Protein AF-A0A6G2DDK6-F1 (afdb_monomer_lite)

pLDDT: mean 93.41, std 5.59, range [71.56, 98.38]

Foldseek 3Di:
DDDDQWDWDQDPVRDIDIFGWDWDDPDDPQWTWTARVVVRDIDTDLFTRDDCVVLLVLLLVLQLVDDCQDPVVCVVVVNDDPCSNVVSVVVVLVVLLVVCNVCSSVVSVVVCRVPPNDNDDDPVVSVVVSVVCNVCSSVVSVVSSVCCVPPVDD

Sequence (154 aa):
LDEANKIIVHYADGTKDYFNLSSSSEGLSNVKEYTITDLGIKYTPNIVQKDNTTLVNDIKSILEPVDLQSQTMYQHLNRLGDYRVNAIKDLYLEESFTDVKENLTNLITKLVQNEEHQLNDSPAARQMIRDKVEKNKAALLLGLTYLNRYYGVK

Organism: Streptococcus pneumoniae (NCBI:txid1313)

Structure (mmCIF, N/CA/C/O backbone):
data_AF-A0A6G2DDK6-F1
#
_entry.id   AF-A0A6G2DDK6-F1
#
loop_
_atom_site.group_PDB
_atom_site.id
_atom_site.type_symbol
_atom_site.label_atom_id
_atom_site.label_alt_id
_atom_site.label_comp_id
_atom_site.label_asym_id
_atom_site.label_entity_id
_atom_site.label_seq_id
_atom_site.pdbx_PDB_ins_code
_atom_site.Cartn_x
_atom_site.Cartn_y
_atom_site.Cartn_z
_atom_site.occupancy
_atom_site.B_iso_or_equiv
_atom_site.auth_seq_id
_atom_site.auth_comp_id
_atom_site.auth_asym_id
_atom_site.auth_atom_id
_atom_site.pdbx_PDB_model_num
ATOM 1 N N . LEU A 1 1 ? -4.306 7.914 12.098 1.00 71.56 1 LEU A N 1
ATOM 2 C CA . LEU A 1 1 ? -5.421 7.020 11.718 1.00 71.56 1 LEU A CA 1
ATOM 3 C C . LEU A 1 1 ? -6.694 7.827 11.765 1.00 71.56 1 LEU A C 1
ATOM 5 O O . LEU A 1 1 ? -6.994 8.385 12.820 1.00 71.56 1 LEU A O 1
ATOM 9 N N . ASP A 1 2 ? -7.420 7.865 10.660 1.00 80.81 2 ASP A N 1
ATOM 10 C CA . ASP A 1 2 ? -8.697 8.570 10.585 1.00 80.81 2 ASP A CA 1
ATOM 11 C C . ASP A 1 2 ? -9.771 7.826 11.389 1.00 80.81 2 ASP A C 1
ATOM 13 O O . ASP A 1 2 ? -9.565 6.692 11.843 1.00 80.81 2 ASP A O 1
ATOM 17 N N . GLU A 1 3 ? -10.886 8.487 11.678 1.00 86.75 3 GLU A N 1
ATOM 18 C CA . GLU A 1 3 ? -12.007 7.858 12.374 1.00 86.75 3 GLU A CA 1
ATOM 19 C C . GLU A 1 3 ? -12.899 7.092 11.396 1.00 86.75 3 GLU A C 1
ATOM 21 O O . GLU A 1 3 ? -13.371 7.640 10.403 1.00 86.75 3 GLU A O 1
ATOM 26 N N . ALA A 1 4 ? -13.137 5.812 11.691 1.00 92.44 4 ALA A N 1
ATOM 27 C CA . ALA A 1 4 ? -14.105 5.000 10.972 1.00 92.44 4 ALA A CA 1
ATOM 28 C C . ALA A 1 4 ? -15.513 5.201 11.550 1.00 92.44 4 ALA A C 1
ATOM 30 O O . ALA A 1 4 ? -15.697 5.213 12.766 1.00 92.44 4 ALA A O 1
ATOM 31 N N . ASN A 1 5 ? -16.507 5.305 10.670 1.00 94.38 5 ASN A N 1
ATOM 32 C CA . ASN A 1 5 ? -17.923 5.440 11.027 1.00 94.38 5 ASN A CA 1
ATOM 33 C C . ASN A 1 5 ? -18.753 4.184 10.712 1.00 94.38 5 ASN A C 1
ATOM 35 O O . ASN A 1 5 ? -19.878 4.056 11.190 1.00 94.38 5 ASN A O 1
ATOM 39 N N . LYS A 1 6 ? -18.218 3.258 9.908 1.00 96.12 6 LYS A N 1
ATOM 40 C CA . LYS A 1 6 ? -18.871 2.003 9.528 1.00 96.12 6 LYS A CA 1
ATOM 41 C C . LYS A 1 6 ? -17.873 0.859 9.442 1.00 96.12 6 LYS A C 1
ATOM 43 O O . LYS A 1 6 ? -16.698 1.072 9.145 1.00 96.12 6 LYS A O 1
ATOM 48 N N . ILE A 1 7 ? -18.375 -0.354 9.634 1.00 96.38 7 ILE A N 1
ATOM 49 C CA . ILE A 1 7 ? -17.669 -1.601 9.343 1.00 96.38 7 ILE A CA 1
ATOM 50 C C . ILE A 1 7 ? -18.499 -2.443 8.377 1.00 96.38 7 ILE A C 1
ATOM 52 O O . ILE A 1 7 ? -19.726 -2.476 8.467 1.00 96.38 7 ILE A O 1
ATOM 56 N N . ILE A 1 8 ? -17.814 -3.107 7.448 1.00 97.31 8 ILE A N 1
ATOM 57 C CA . ILE A 1 8 ? -18.409 -4.097 6.552 1.00 97.31 8 ILE A CA 1
ATOM 58 C C . ILE A 1 8 ? -17.953 -5.471 7.030 1.00 97.31 8 ILE A C 1
ATOM 60 O O . ILE A 1 8 ? -16.749 -5.724 7.095 1.00 97.31 8 ILE A O 1
ATOM 64 N N . VAL A 1 9 ? -18.899 -6.355 7.335 1.00 96.69 9 VAL A N 1
ATOM 65 C CA . VAL A 1 9 ? -18.617 -7.760 7.645 1.00 96.69 9 VAL A CA 1
ATOM 66 C C . VAL A 1 9 ? -18.969 -8.585 6.417 1.00 96.69 9 VAL A C 1
ATOM 68 O O . VAL A 1 9 ? -20.109 -8.573 5.966 1.00 96.69 9 VAL A O 1
ATOM 71 N N . HIS A 1 10 ? -17.976 -9.263 5.846 1.00 97.94 10 HIS A N 1
ATOM 72 C CA . HIS A 1 10 ? -18.149 -10.146 4.695 1.00 97.94 10 HIS A CA 1
ATOM 73 C C . HIS A 1 10 ? -18.108 -11.599 5.170 1.00 97.94 10 HIS A C 1
ATOM 75 O O . HIS A 1 10 ? -17.080 -12.054 5.677 1.00 97.94 10 HIS A O 1
ATOM 81 N N . TYR A 1 11 ? -19.228 -12.303 5.034 1.00 97.62 11 TYR A N 1
ATOM 82 C CA . TYR A 1 11 ? -19.396 -13.665 5.531 1.00 97.62 11 TYR A CA 1
ATOM 83 C C . TYR A 1 11 ? -18.915 -14.710 4.518 1.00 97.62 11 TYR A C 1
ATOM 85 O O . TYR A 1 11 ? -18.759 -14.439 3.327 1.00 97.62 11 TYR A O 1
ATOM 93 N N . ALA A 1 12 ? -18.689 -15.936 4.996 1.00 98.19 12 ALA A N 1
ATOM 94 C CA . ALA A 1 12 ? -18.209 -17.044 4.167 1.00 98.19 12 ALA A CA 1
ATOM 95 C C . ALA A 1 12 ? -19.196 -17.454 3.056 1.00 98.19 12 ALA A C 1
ATOM 97 O O . ALA A 1 12 ? -18.780 -18.038 2.059 1.00 98.19 12 ALA A O 1
ATOM 98 N N . ASP A 1 13 ? -20.484 -17.138 3.211 1.00 97.81 13 ASP A N 1
ATOM 99 C CA . ASP A 1 13 ? -21.530 -17.367 2.208 1.00 97.81 13 ASP A CA 1
ATOM 100 C C . ASP A 1 13 ? -21.620 -16.251 1.145 1.00 97.81 13 ASP A C 1
ATOM 102 O O . ASP A 1 13 ? -22.457 -16.313 0.246 1.00 97.81 13 ASP A O 1
ATOM 106 N N . GLY A 1 14 ? -20.751 -15.238 1.226 1.00 97.75 14 GLY A N 1
ATOM 107 C CA . GLY A 1 14 ? -20.694 -14.105 0.303 1.00 97.75 14 GLY A CA 1
ATOM 108 C C . GLY A 1 14 ? -21.654 -12.959 0.634 1.00 97.75 14 GLY A C 1
ATOM 109 O O . GLY A 1 14 ? -21.638 -11.935 -0.058 1.00 97.75 14 GLY A O 1
ATOM 110 N N . THR A 1 15 ? -22.471 -13.087 1.682 1.00 98.19 15 THR A N 1
ATOM 111 C CA . THR A 1 15 ? -23.326 -11.994 2.160 1.00 98.19 15 THR A CA 1
ATOM 112 C C . THR A 1 15 ? -22.507 -10.919 2.879 1.00 98.19 15 THR A C 1
ATOM 114 O O . THR A 1 15 ? -21.364 -11.139 3.302 1.00 98.19 15 THR A O 1
ATOM 117 N N . LYS A 1 16 ? -23.067 -9.707 2.963 1.00 98.12 16 LYS A N 1
ATOM 118 C CA . LYS A 1 16 ? -22.405 -8.544 3.559 1.00 98.12 16 LYS A CA 1
ATOM 119 C C . LYS A 1 16 ? -23.372 -7.776 4.436 1.00 98.12 16 LYS A C 1
ATOM 121 O O . LYS A 1 16 ? -24.415 -7.353 3.941 1.00 98.12 16 LYS A O 1
ATOM 126 N N . ASP A 1 17 ? -22.940 -7.500 5.657 1.00 97.81 17 ASP A N 1
ATOM 127 C CA . ASP A 1 17 ? -23.617 -6.570 6.550 1.00 97.81 17 ASP A CA 1
ATOM 128 C C . ASP A 1 17 ? -22.796 -5.299 6.744 1.00 97.81 17 ASP A C 1
ATOM 130 O O . ASP A 1 17 ? -21.561 -5.296 6.686 1.00 97.81 17 ASP A O 1
ATOM 134 N N . TYR A 1 18 ? -23.516 -4.205 6.974 1.00 97.69 18 TYR A N 1
ATOM 135 C CA . TYR A 1 18 ? -22.968 -2.876 7.193 1.00 97.69 18 TYR A CA 1
ATOM 136 C C . TYR A 1 18 ? -23.442 -2.386 8.552 1.00 97.69 18 TYR A C 1
ATOM 138 O O . TYR A 1 18 ? -24.636 -2.151 8.730 1.00 97.69 18 TYR A O 1
ATOM 146 N N . PHE A 1 19 ? -22.512 -2.181 9.477 1.00 97.88 19 PHE A N 1
ATOM 147 C CA . PHE A 1 19 ? -22.834 -1.710 10.821 1.00 97.88 19 PHE A CA 1
ATOM 148 C C . PHE A 1 19 ? -22.239 -0.336 11.092 1.00 97.88 19 PHE A C 1
ATOM 150 O O . PHE A 1 19 ? -21.184 0.015 10.549 1.00 97.88 19 PHE A O 1
ATOM 157 N N . ASN A 1 20 ? -22.899 0.433 11.955 1.00 97.62 20 ASN A N 1
ATOM 158 C CA . ASN A 1 20 ? -22.392 1.733 12.387 1.00 97.62 20 ASN A CA 1
ATOM 159 C C . ASN A 1 20 ? -21.391 1.577 13.539 1.00 97.62 20 ASN A C 1
ATOM 161 O O . ASN A 1 20 ? -21.618 0.819 14.489 1.00 97.62 20 ASN A O 1
ATOM 165 N N . LEU A 1 21 ? -20.302 2.341 13.467 1.00 96.81 21 LEU A N 1
ATOM 166 C CA . LEU A 1 21 ? -19.285 2.427 14.509 1.00 96.81 21 LEU A CA 1
ATOM 167 C C . LEU A 1 21 ? -19.425 3.733 15.289 1.00 96.81 21 LEU A C 1
ATOM 169 O O . LEU A 1 21 ? -19.590 4.802 14.703 1.00 96.81 21 LEU A O 1
ATOM 173 N N . SER A 1 22 ? -19.265 3.650 16.606 1.00 95.19 22 SER A N 1
ATOM 174 C CA . SER A 1 22 ? -18.969 4.798 17.464 1.00 95.19 22 SER A CA 1
ATOM 175 C C . SER A 1 22 ? -17.611 4.599 18.125 1.00 95.19 22 SER A C 1
ATOM 177 O O . SER A 1 22 ? -17.245 3.469 18.460 1.00 95.19 22 SER A O 1
ATOM 179 N N . SER A 1 23 ? -16.849 5.675 18.319 1.00 91.50 23 SER A N 1
ATOM 180 C CA . SER A 1 23 ? -15.586 5.598 19.054 1.00 91.50 23 SER A CA 1
ATOM 181 C C . SER A 1 23 ? -15.818 5.101 20.485 1.00 91.50 23 SER A C 1
ATOM 183 O O . SER A 1 23 ? -16.860 5.344 21.096 1.00 91.50 23 SER A O 1
ATOM 185 N N . SER A 1 24 ? -14.848 4.352 20.998 1.00 87.38 24 SER A N 1
ATOM 186 C CA . SER A 1 24 ? -14.807 3.852 22.368 1.00 87.38 24 SER A CA 1
ATOM 187 C C . SER A 1 24 ? -13.452 4.203 22.970 1.00 87.38 24 SER A C 1
ATOM 189 O O . SER A 1 24 ? -12.431 4.152 22.286 1.00 87.38 24 SER A O 1
ATOM 191 N N . SER A 1 25 ? -13.439 4.566 24.249 1.00 80.88 25 SER A N 1
ATOM 192 C CA . SER A 1 25 ? -12.221 4.893 25.002 1.00 80.88 25 SER A CA 1
ATOM 193 C C . SER A 1 25 ? -12.011 3.966 26.202 1.00 80.88 25 SER A C 1
ATOM 195 O O . SER A 1 25 ? -11.307 4.328 27.138 1.00 80.88 25 SER A O 1
ATOM 197 N N . GLU A 1 26 ? -12.668 2.804 26.210 1.00 80.81 26 GLU A N 1
ATOM 198 C CA . GLU A 1 26 ? -12.519 1.782 27.256 1.00 80.81 26 GLU A CA 1
ATOM 199 C C . GLU A 1 26 ? -11.265 0.913 27.039 1.00 80.81 26 GLU A C 1
ATOM 201 O O . GLU A 1 26 ? -10.728 0.355 27.996 1.00 80.81 26 GLU A O 1
ATOM 206 N N . GLY A 1 27 ? -10.796 0.814 25.791 1.00 74.06 27 GLY A N 1
ATOM 207 C CA . GLY A 1 27 ? -9.641 0.016 25.383 1.00 74.06 27 GLY A CA 1
ATOM 208 C C . GLY A 1 27 ? -8.259 0.639 25.642 1.00 74.06 27 GLY A C 1
ATOM 209 O O . GLY A 1 27 ? -8.096 1.679 26.281 1.00 74.06 27 GLY A O 1
ATOM 210 N N . LEU A 1 28 ? -7.222 -0.030 25.127 1.00 77.25 28 LEU A N 1
ATOM 211 C CA . LEU A 1 28 ? -5.823 0.403 25.235 1.00 77.25 28 LEU A CA 1
ATOM 212 C C . LEU A 1 28 ? -5.559 1.678 24.419 1.00 77.25 28 LEU A C 1
ATOM 214 O O . LEU A 1 28 ? -6.016 1.805 23.292 1.00 77.25 28 LEU A O 1
ATOM 218 N N . SER A 1 29 ? -4.730 2.589 24.933 1.00 80.00 29 SER A N 1
ATOM 219 C CA . SER A 1 29 ? -4.450 3.881 24.281 1.00 80.00 29 SER A CA 1
ATOM 220 C C . SER A 1 29 ? -3.717 3.786 22.937 1.00 80.00 29 SER A C 1
ATOM 222 O O . SER A 1 29 ? -3.740 4.730 22.150 1.00 80.00 29 SER A O 1
ATOM 224 N N . ASN A 1 30 ? -3.042 2.668 22.675 1.00 84.19 30 ASN A N 1
ATOM 225 C CA . ASN A 1 30 ? -2.248 2.433 21.471 1.00 84.19 30 ASN A CA 1
ATOM 226 C C . ASN A 1 30 ? -3.003 1.669 20.377 1.00 84.19 30 ASN A C 1
ATOM 228 O O . ASN A 1 30 ? -2.420 1.385 19.331 1.00 84.19 30 ASN A O 1
ATOM 232 N N . VAL A 1 31 ? -4.281 1.344 20.581 1.00 87.75 31 VAL A N 1
ATOM 233 C CA . VAL A 1 31 ? -5.128 0.731 19.556 1.00 87.75 31 VAL A CA 1
ATOM 234 C C . VAL A 1 31 ? -6.479 1.428 19.565 1.00 87.75 31 VAL A C 1
ATOM 236 O O . VAL A 1 31 ? -7.061 1.652 20.620 1.00 87.75 31 VAL A O 1
ATOM 239 N N . LYS A 1 32 ? -7.003 1.781 18.389 1.00 89.31 32 LYS A N 1
ATOM 240 C CA . LYS A 1 32 ? -8.356 2.335 18.329 1.00 89.31 32 LYS A CA 1
ATOM 241 C C . LYS A 1 32 ? -9.367 1.271 18.732 1.00 89.31 32 LYS A C 1
ATOM 243 O O . LYS A 1 32 ? -9.269 0.134 18.291 1.00 89.31 32 LYS A O 1
ATOM 248 N N . GLU A 1 33 ? -10.370 1.664 19.496 1.00 92.81 33 GLU A N 1
ATOM 249 C CA . GLU A 1 33 ? -11.500 0.810 19.829 1.00 92.81 33 GLU A CA 1
ATOM 250 C C . GLU A 1 33 ? -12.793 1.483 19.371 1.00 92.81 33 GLU A C 1
ATOM 252 O O . GLU A 1 33 ? -12.968 2.700 19.471 1.00 92.81 33 GLU A O 1
ATOM 257 N N . TYR A 1 34 ? -13.709 0.672 18.864 1.00 95.12 34 TYR A N 1
ATOM 258 C CA . TYR A 1 34 ? -15.029 1.088 18.432 1.00 95.12 34 TYR A CA 1
ATOM 259 C C . TYR A 1 34 ? -16.091 0.202 19.071 1.00 95.12 34 TYR A C 1
ATOM 261 O O . TYR A 1 34 ? -15.844 -0.960 19.383 1.00 95.12 34 TYR A O 1
ATOM 269 N N . THR A 1 35 ? -17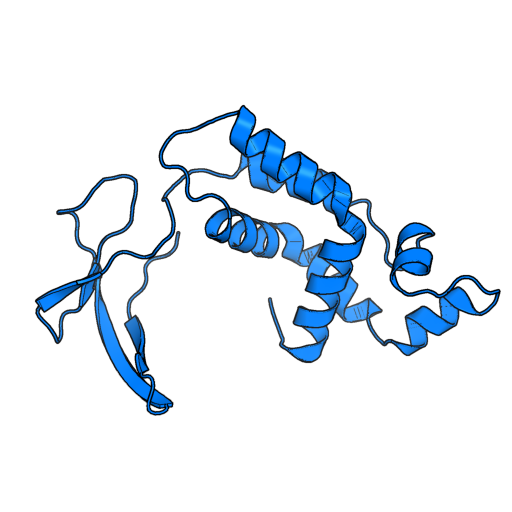.298 0.735 19.219 1.00 96.19 35 THR A N 1
ATOM 270 C CA . THR A 1 35 ? -18.494 -0.072 19.477 1.00 96.19 35 THR A CA 1
ATOM 271 C C . THR A 1 35 ? -19.265 -0.230 18.170 1.00 96.19 35 THR A C 1
ATOM 273 O O . THR A 1 35 ? -19.569 0.763 17.507 1.00 96.19 35 THR A O 1
ATOM 276 N N . ILE A 1 36 ? -19.589 -1.470 17.802 1.00 97.06 36 ILE A N 1
ATOM 277 C CA . ILE A 1 36 ? -20.561 -1.778 16.752 1.00 97.06 36 ILE A CA 1
ATOM 278 C C . ILE A 1 36 ? -21.944 -1.555 17.356 1.00 97.06 36 ILE A C 1
ATOM 280 O O . ILE A 1 36 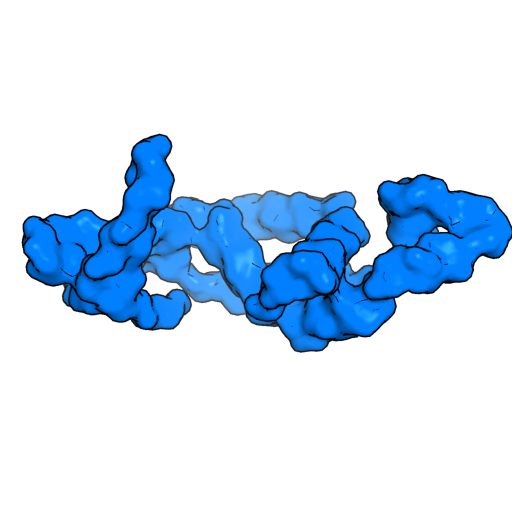? -22.474 -2.413 18.062 1.00 97.06 36 ILE A O 1
ATOM 284 N N . THR A 1 37 ? -22.492 -0.367 17.125 1.00 95.38 37 THR A N 1
ATOM 285 C CA . THR A 1 37 ? -23.680 0.144 17.830 1.00 95.38 37 THR A CA 1
ATOM 286 C C . THR A 1 37 ? -24.902 -0.765 17.697 1.00 95.38 37 THR A C 1
ATOM 288 O O . THR A 1 37 ? -25.584 -1.003 18.689 1.00 95.38 37 THR A O 1
ATOM 291 N N . ASP A 1 38 ? -25.115 -1.345 16.516 1.00 95.44 38 ASP A N 1
ATOM 292 C CA . ASP A 1 38 ? -26.252 -2.226 16.222 1.00 95.44 38 ASP A CA 1
ATOM 293 C C . ASP A 1 38 ? -26.211 -3.553 17.007 1.00 95.44 38 ASP A C 1
ATOM 295 O O . ASP A 1 38 ? -27.241 -4.185 17.227 1.00 95.44 38 ASP A O 1
ATOM 299 N N . LEU A 1 39 ? -25.016 -3.977 17.436 1.00 96.06 39 LEU A N 1
ATOM 300 C CA . LEU A 1 39 ? -24.776 -5.264 18.097 1.00 96.06 39 LEU A CA 1
ATOM 301 C C . LEU A 1 39 ? -24.346 -5.121 19.565 1.00 96.06 39 LEU A C 1
ATOM 303 O O . LEU A 1 39 ? -24.328 -6.107 20.297 1.00 96.06 39 LEU A O 1
ATOM 307 N N . GLY A 1 40 ? -23.952 -3.920 19.998 1.00 94.75 40 GLY A N 1
ATOM 308 C CA . GLY A 1 40 ? -23.426 -3.672 21.342 1.00 94.75 40 GLY A CA 1
ATOM 309 C C . GLY A 1 40 ? -22.072 -4.336 21.628 1.00 94.75 40 GLY A C 1
ATOM 310 O O . GLY A 1 40 ? -21.719 -4.514 22.791 1.00 94.75 40 GLY A O 1
ATOM 311 N N . ILE A 1 41 ? -21.310 -4.714 20.594 1.00 94.50 41 ILE A N 1
ATOM 312 C CA . ILE A 1 41 ? -20.004 -5.383 20.734 1.00 94.50 41 ILE A CA 1
ATOM 313 C C . ILE A 1 41 ? -18.844 -4.438 20.417 1.00 94.50 41 ILE A C 1
ATOM 315 O O . ILE A 1 41 ? -18.996 -3.490 19.645 1.00 94.50 41 ILE A O 1
ATOM 319 N N . LYS A 1 42 ? -17.665 -4.709 20.986 1.00 94.50 42 LYS A N 1
ATOM 320 C CA . LYS A 1 42 ? -16.441 -3.954 20.690 1.00 94.50 42 LYS A CA 1
ATOM 321 C C . LYS A 1 42 ? -15.751 -4.486 19.432 1.00 94.50 42 LYS A C 1
ATOM 323 O O . LYS A 1 42 ? -15.740 -5.689 19.175 1.00 94.50 42 LYS A O 1
ATOM 328 N N . TYR A 1 43 ? -15.154 -3.579 18.671 1.00 93.81 43 TYR A N 1
ATOM 329 C CA . TYR A 1 43 ? -14.330 -3.863 17.504 1.00 93.81 43 TYR A CA 1
ATOM 330 C C . TYR A 1 43 ? -13.028 -3.071 17.574 1.00 93.81 43 TYR A C 1
ATOM 332 O O . TYR A 1 43 ? -13.024 -1.869 17.841 1.00 93.81 43 TYR A O 1
ATOM 340 N N . THR A 1 44 ? -11.937 -3.749 17.243 1.00 92.00 44 THR A N 1
ATOM 341 C CA . THR A 1 44 ? -10.588 -3.199 17.272 1.00 92.00 44 THR A CA 1
ATOM 342 C C . THR A 1 44 ? -9.911 -3.548 15.946 1.00 92.00 44 THR A C 1
ATOM 344 O O . THR A 1 44 ? -9.734 -4.737 15.665 1.00 92.00 44 THR A O 1
ATOM 347 N N . PRO A 1 45 ? -9.555 -2.568 15.091 1.00 90.06 45 PRO A N 1
ATOM 348 C CA . PRO A 1 45 ? -8.781 -2.845 13.890 1.00 90.06 45 PRO A CA 1
ATOM 349 C C . PRO A 1 45 ? -7.408 -3.408 14.262 1.00 90.06 45 PRO A C 1
ATOM 351 O O . PRO A 1 45 ? -6.803 -3.002 15.254 1.00 90.06 45 PRO A O 1
ATOM 354 N N . ASN A 1 46 ? -6.878 -4.299 13.424 1.00 88.44 46 ASN A N 1
ATOM 355 C CA . ASN A 1 46 ? -5.538 -4.866 13.592 1.00 88.44 46 ASN A CA 1
ATOM 356 C C . ASN A 1 46 ? -4.429 -3.878 13.161 1.00 88.44 46 ASN A C 1
ATOM 358 O O . ASN A 1 46 ? -3.585 -4.193 12.322 1.00 88.44 46 ASN A O 1
ATOM 362 N N . ILE A 1 47 ? -4.472 -2.651 13.684 1.00 89.06 47 ILE A N 1
ATOM 363 C CA . ILE A 1 47 ? -3.516 -1.575 13.406 1.00 89.06 47 ILE A CA 1
ATOM 364 C C . ILE A 1 47 ? -3.175 -0.880 14.721 1.00 89.06 47 ILE A C 1
ATOM 366 O O . ILE A 1 47 ? -4.065 -0.457 15.459 1.00 89.06 47 ILE A O 1
ATOM 370 N N . VAL A 1 48 ? -1.882 -0.704 14.983 1.00 88.25 48 VAL A N 1
ATOM 371 C CA . VAL A 1 48 ? -1.401 0.034 16.154 1.00 88.25 48 VAL A CA 1
ATOM 372 C C . VAL A 1 48 ? -1.381 1.533 15.844 1.00 88.25 48 VAL A C 1
ATOM 374 O O . VAL A 1 48 ? -0.888 1.971 14.804 1.00 88.25 48 VAL A O 1
ATOM 377 N N . GLN A 1 49 ? -1.911 2.344 16.756 1.00 85.31 49 GLN A N 1
ATOM 378 C CA . GLN A 1 49 ? -1.873 3.797 16.657 1.00 85.31 49 GLN A CA 1
ATOM 379 C C . GLN A 1 49 ? -0.500 4.320 17.095 1.00 85.31 49 GLN A C 1
ATOM 381 O O . GLN A 1 49 ? -0.228 4.490 18.282 1.00 85.31 49 GLN A O 1
ATOM 386 N N . LYS A 1 50 ? 0.357 4.595 16.110 1.00 85.00 50 LYS A N 1
ATOM 387 C CA . LYS A 1 50 ? 1.717 5.109 16.296 1.00 85.00 50 LYS A CA 1
ATOM 388 C C . LYS A 1 50 ? 2.025 6.256 15.347 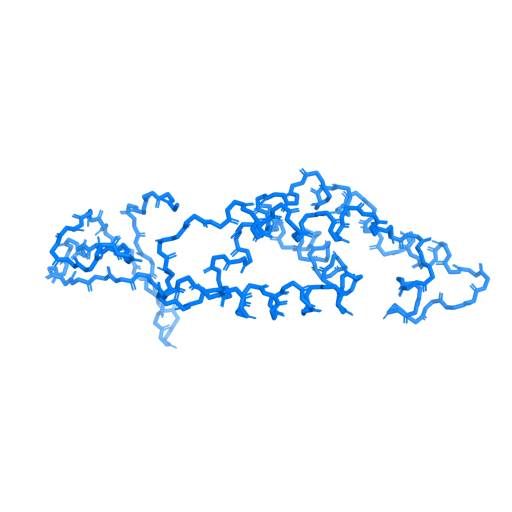1.00 85.00 50 LYS A C 1
ATOM 390 O O . LYS A 1 50 ? 1.466 6.335 14.251 1.00 85.00 50 LYS A O 1
ATOM 395 N N . ASP A 1 51 ? 2.941 7.121 15.774 1.00 87.88 51 ASP A N 1
ATOM 396 C CA . ASP A 1 51 ? 3.574 8.073 14.872 1.00 87.88 51 ASP A CA 1
ATOM 397 C C . ASP A 1 51 ? 4.675 7.368 14.075 1.00 87.88 51 ASP A C 1
ATOM 399 O O . ASP A 1 51 ? 5.727 7.008 14.605 1.00 87.88 51 ASP A O 1
ATOM 403 N N . ASN A 1 52 ? 4.402 7.181 12.787 1.00 90.31 52 ASN A N 1
ATOM 404 C CA . ASN A 1 52 ? 5.305 6.534 11.845 1.00 90.31 52 ASN A CA 1
ATOM 405 C C . ASN A 1 52 ? 5.922 7.519 10.850 1.00 90.31 52 ASN A C 1
ATOM 407 O O . ASN A 1 52 ? 6.508 7.093 9.858 1.00 90.31 52 ASN A O 1
ATOM 411 N N . THR A 1 53 ? 5.830 8.827 11.109 1.00 93.44 53 THR A N 1
ATOM 412 C CA . THR A 1 53 ? 6.295 9.880 10.194 1.00 93.44 53 THR A CA 1
ATOM 413 C C . THR A 1 53 ? 7.753 9.685 9.776 1.00 93.44 53 THR A C 1
ATOM 415 O O . THR A 1 53 ? 8.061 9.734 8.586 1.00 93.44 53 THR A O 1
ATOM 418 N N . THR A 1 54 ? 8.647 9.395 10.726 1.00 94.12 54 THR A N 1
ATOM 419 C CA . THR A 1 54 ? 10.068 9.141 10.432 1.00 94.12 54 THR A CA 1
ATOM 420 C C . THR A 1 54 ? 10.248 7.934 9.515 1.00 94.12 54 THR A C 1
ATOM 422 O O . THR A 1 54 ? 10.877 8.053 8.469 1.00 94.12 54 THR A O 1
ATOM 425 N N . LEU A 1 55 ? 9.627 6.795 9.845 1.00 95.19 55 LEU A N 1
ATOM 426 C CA . LEU A 1 55 ? 9.727 5.576 9.037 1.00 95.19 55 LEU A CA 1
ATOM 427 C C . LEU A 1 55 ? 9.147 5.777 7.626 1.00 95.19 55 LEU A C 1
ATOM 429 O O . LEU A 1 55 ? 9.727 5.313 6.647 1.00 95.19 55 LEU A O 1
ATOM 433 N N . VAL A 1 56 ? 8.025 6.493 7.510 1.00 96.88 56 VAL A N 1
ATOM 434 C CA . VAL A 1 56 ? 7.402 6.833 6.222 1.00 96.88 56 VAL A CA 1
ATOM 435 C C . VAL A 1 56 ? 8.343 7.686 5.370 1.00 96.88 56 VAL A C 1
ATOM 437 O O . VAL A 1 56 ? 8.525 7.392 4.189 1.00 96.88 56 VAL A O 1
ATOM 440 N N . ASN A 1 57 ? 8.975 8.705 5.956 1.00 97.88 57 ASN A N 1
ATOM 441 C CA . ASN A 1 57 ? 9.922 9.568 5.249 1.00 97.88 57 ASN A CA 1
ATOM 442 C C . ASN A 1 57 ? 11.188 8.811 4.823 1.00 97.88 57 ASN A C 1
ATOM 444 O O . ASN A 1 57 ? 11.644 8.968 3.688 1.00 97.88 57 ASN A O 1
ATOM 448 N N . ASP A 1 58 ? 11.707 7.936 5.684 1.00 97.62 58 ASP A N 1
ATOM 449 C CA . ASP A 1 58 ? 12.860 7.095 5.364 1.00 97.62 58 ASP A CA 1
ATOM 450 C C . ASP A 1 58 ? 12.550 6.161 4.188 1.00 97.62 58 ASP A C 1
ATOM 452 O O . ASP A 1 58 ? 13.311 6.100 3.221 1.00 97.62 58 ASP A O 1
ATOM 456 N N . ILE A 1 59 ? 11.398 5.482 4.211 1.00 98.31 59 ILE A N 1
ATOM 457 C CA . ILE A 1 59 ? 10.946 4.618 3.109 1.00 98.31 59 ILE A CA 1
ATOM 458 C C . ILE A 1 59 ? 10.712 5.430 1.832 1.00 98.31 59 ILE A C 1
ATOM 460 O O . ILE A 1 59 ? 11.077 4.980 0.743 1.00 98.31 59 ILE A O 1
ATOM 464 N N . LYS A 1 60 ? 10.149 6.638 1.938 1.00 98.38 60 LYS A N 1
ATOM 465 C CA . LYS A 1 60 ? 9.964 7.522 0.783 1.00 98.38 60 LYS A CA 1
ATOM 466 C C . LYS A 1 60 ? 11.303 7.831 0.121 1.00 98.38 60 LYS A C 1
ATOM 468 O O . LYS A 1 60 ? 11.419 7.644 -1.086 1.00 98.38 60 LYS A O 1
ATOM 473 N N . SER A 1 61 ? 12.319 8.202 0.902 1.00 98.31 61 SER A N 1
ATOM 474 C CA . SER A 1 61 ? 13.660 8.511 0.382 1.00 98.31 61 SER A CA 1
ATOM 475 C C . SER A 1 61 ? 14.319 7.333 -0.353 1.00 98.31 61 SER A C 1
ATOM 477 O O . SER A 1 61 ? 15.097 7.539 -1.282 1.00 98.31 61 SER A O 1
ATOM 479 N N . ILE A 1 62 ? 13.966 6.094 0.009 1.00 98.38 62 ILE A N 1
ATOM 480 C CA . ILE A 1 62 ? 14.427 4.867 -0.659 1.00 98.38 62 ILE A CA 1
ATOM 481 C C . ILE A 1 62 ? 13.737 4.661 -2.016 1.00 98.38 62 ILE A C 1
ATOM 483 O O . ILE A 1 62 ? 14.365 4.204 -2.976 1.00 98.38 62 ILE A O 1
ATOM 487 N N . LEU A 1 63 ? 12.439 4.965 -2.102 1.00 98.31 63 LEU A N 1
ATOM 488 C CA . LEU A 1 63 ? 11.608 4.705 -3.284 1.00 98.31 63 LEU A CA 1
ATOM 489 C C . LEU A 1 63 ? 11.634 5.858 -4.302 1.00 98.31 63 LEU A C 1
ATOM 491 O O . LEU A 1 63 ? 11.485 5.645 -5.506 1.00 98.31 63 LEU A O 1
ATOM 495 N N . GLU A 1 64 ? 11.854 7.088 -3.854 1.00 97.25 64 GLU A N 1
ATOM 496 C CA . GLU A 1 64 ? 11.901 8.291 -4.689 1.00 97.25 64 GLU A CA 1
ATOM 497 C C . GLU A 1 64 ? 12.967 8.284 -5.811 1.00 97.25 64 GLU A C 1
ATOM 499 O O . GLU A 1 64 ? 12.643 8.741 -6.906 1.00 97.25 64 GLU A O 1
ATOM 504 N N . PRO A 1 65 ? 14.170 7.699 -5.666 1.00 97.50 65 PRO A N 1
ATOM 505 C CA . PRO A 1 65 ? 15.139 7.637 -6.766 1.00 97.50 65 PRO A CA 1
ATOM 506 C C . PRO A 1 65 ? 14.892 6.497 -7.769 1.00 97.50 65 PRO A C 1
ATOM 508 O O . PRO A 1 65 ? 15.597 6.396 -8.769 1.00 97.50 65 PRO A O 1
ATOM 511 N N . VAL A 1 66 ? 13.938 5.595 -7.515 1.00 97.50 66 VAL A N 1
ATOM 512 C CA . VAL A 1 66 ? 13.667 4.466 -8.418 1.00 97.50 66 VAL A CA 1
ATOM 513 C C . VAL A 1 66 ? 12.940 4.953 -9.673 1.00 97.50 66 VAL A C 1
ATOM 515 O O . VAL A 1 66 ? 11.912 5.629 -9.569 1.00 97.50 66 VAL A O 1
ATOM 518 N N . ASP A 1 67 ? 13.445 4.546 -10.837 1.00 96.94 67 ASP A N 1
ATOM 519 C CA . ASP A 1 67 ? 12.911 4.869 -12.163 1.00 96.94 67 ASP A CA 1
ATOM 520 C C . ASP A 1 67 ? 12.359 3.607 -12.850 1.00 96.94 67 ASP A C 1
ATOM 522 O O . ASP A 1 67 ? 12.942 2.519 -12.744 1.00 96.94 67 ASP A O 1
ATOM 526 N N . LEU A 1 68 ? 11.240 3.765 -13.559 1.00 96.94 68 LEU A N 1
ATOM 527 C CA . LEU A 1 68 ? 10.603 2.732 -14.369 1.00 96.94 68 LEU A CA 1
ATOM 528 C C . LEU A 1 68 ? 11.517 2.250 -15.511 1.00 96.94 68 LEU A C 1
ATOM 530 O O . LEU A 1 68 ? 11.549 1.058 -15.808 1.00 96.94 68 LEU A O 1
ATOM 534 N N . GLN A 1 69 ? 12.306 3.145 -16.111 1.00 96.62 69 GLN A N 1
ATOM 535 C CA . GLN A 1 69 ? 13.225 2.845 -17.218 1.00 96.62 69 GLN A CA 1
ATOM 536 C C . GLN A 1 69 ? 14.656 2.556 -16.719 1.00 96.62 69 GLN A C 1
ATOM 538 O O . GLN A 1 69 ? 15.648 3.006 -17.297 1.00 96.62 69 GLN A O 1
ATOM 543 N N . SER A 1 70 ? 14.779 1.785 -15.633 1.00 96.00 70 SER A N 1
ATOM 544 C CA . SER A 1 70 ? 16.062 1.428 -15.009 1.00 96.00 70 SER A CA 1
ATOM 545 C C . SER A 1 70 ? 16.488 -0.021 -15.267 1.00 96.00 70 SER A C 1
ATOM 547 O O . SER A 1 70 ? 15.665 -0.906 -15.507 1.00 96.00 70 SER A O 1
ATOM 549 N N . GLN A 1 71 ? 17.794 -0.293 -15.141 1.00 94.81 71 GLN A N 1
ATOM 550 C CA . GLN A 1 71 ? 18.350 -1.642 -15.309 1.00 94.81 71 GLN A CA 1
ATOM 551 C C . GLN A 1 71 ? 17.684 -2.676 -14.391 1.00 94.81 71 GLN A C 1
ATOM 553 O O . GLN A 1 71 ? 17.395 -3.792 -14.819 1.00 94.81 71 GLN A O 1
ATOM 558 N N . THR A 1 72 ? 17.398 -2.300 -13.145 1.00 94.94 72 THR A N 1
ATOM 559 C CA . THR A 1 72 ? 16.731 -3.175 -12.177 1.00 94.94 72 THR A CA 1
ATOM 560 C C . THR A 1 72 ? 15.290 -3.492 -12.594 1.00 94.94 72 THR A C 1
ATOM 562 O O . THR A 1 72 ? 14.853 -4.633 -12.457 1.00 94.94 72 THR A O 1
ATOM 565 N N . MET A 1 73 ? 14.552 -2.530 -13.163 1.00 95.31 73 MET A N 1
ATOM 566 C CA . MET A 1 73 ? 13.197 -2.774 -13.682 1.00 95.31 73 MET A CA 1
ATOM 567 C C . MET A 1 73 ? 13.210 -3.715 -14.886 1.00 95.31 73 MET A C 1
ATOM 569 O O . MET A 1 73 ? 12.431 -4.668 -14.937 1.00 95.31 73 MET A O 1
ATOM 573 N N . TYR A 1 74 ? 14.149 -3.512 -15.814 1.00 95.31 74 TYR A N 1
ATOM 574 C CA . TYR A 1 74 ? 14.361 -4.415 -16.946 1.00 95.31 74 TYR A CA 1
ATOM 575 C C . TYR A 1 74 ? 14.645 -5.851 -16.495 1.00 95.31 74 TYR A C 1
ATOM 577 O O . TYR A 1 74 ? 14.128 -6.797 -17.088 1.00 95.31 74 TYR A O 1
ATOM 585 N N . GLN A 1 75 ? 15.424 -6.027 -15.425 1.00 94.62 75 GLN A N 1
ATOM 586 C CA . GLN A 1 75 ? 15.686 -7.340 -14.835 1.00 94.62 75 GLN A CA 1
ATOM 587 C C . GLN A 1 75 ? 14.423 -7.959 -14.228 1.00 94.62 75 GLN A C 1
ATOM 589 O O . GLN A 1 75 ? 14.113 -9.108 -14.538 1.00 94.62 75 GLN A O 1
ATOM 594 N N . HIS A 1 76 ? 13.655 -7.209 -13.432 1.00 92.69 76 HIS A N 1
ATOM 595 C CA . HIS A 1 76 ? 12.415 -7.715 -12.829 1.00 92.69 76 HIS A CA 1
ATOM 596 C C . HIS A 1 76 ? 11.358 -8.122 -13.859 1.00 92.69 76 HIS A C 1
ATOM 598 O O . HIS A 1 76 ? 10.647 -9.103 -13.653 1.00 92.69 76 HIS A O 1
ATOM 604 N N . LEU A 1 77 ? 11.267 -7.396 -14.972 1.00 91.44 77 LEU A N 1
ATOM 605 C CA . LEU A 1 77 ? 10.305 -7.665 -16.043 1.00 91.44 77 LEU A CA 1
ATOM 606 C C . LEU A 1 77 ? 10.840 -8.628 -17.110 1.00 91.44 77 LEU A C 1
ATOM 608 O O . LEU A 1 77 ? 10.142 -8.922 -18.083 1.00 91.44 77 LEU A O 1
ATOM 612 N N . ASN A 1 78 ? 12.072 -9.121 -16.948 1.00 94.56 78 ASN A N 1
ATOM 613 C CA . ASN A 1 78 ? 12.775 -9.941 -17.930 1.00 94.56 78 ASN A CA 1
ATOM 614 C C . ASN A 1 78 ? 12.743 -9.307 -19.340 1.00 94.56 78 ASN A C 1
ATOM 616 O O . ASN A 1 78 ? 12.296 -9.907 -20.321 1.00 94.56 78 ASN A O 1
ATOM 620 N N . ARG A 1 79 ? 13.158 -8.037 -19.425 1.00 94.81 79 ARG A N 1
ATOM 621 C CA . ARG A 1 79 ? 13.259 -7.224 -20.648 1.00 94.81 79 ARG A CA 1
ATOM 622 C C . ARG A 1 79 ? 14.694 -6.738 -20.827 1.00 94.81 79 ARG A C 1
ATOM 624 O O . ARG A 1 79 ? 14.995 -5.580 -20.590 1.00 94.81 79 ARG A O 1
ATOM 631 N N . LEU A 1 80 ? 15.596 -7.631 -21.227 1.00 94.75 80 LEU A N 1
ATOM 632 C CA . LEU A 1 80 ? 17.041 -7.347 -21.261 1.00 94.75 80 LEU A CA 1
ATOM 633 C C . LEU A 1 80 ? 17.603 -7.032 -22.660 1.00 94.75 80 LEU A C 1
ATOM 635 O O . LEU A 1 80 ? 18.764 -6.656 -22.773 1.00 94.75 80 LEU A O 1
ATOM 639 N N . GLY A 1 81 ? 16.798 -7.176 -23.717 1.00 94.38 81 GLY A N 1
ATOM 640 C CA . GLY A 1 81 ? 17.229 -6.941 -25.100 1.00 94.38 81 GLY A CA 1
ATOM 641 C C . GLY A 1 81 ? 17.255 -5.465 -25.515 1.00 94.38 81 GLY A C 1
ATOM 642 O O . GLY A 1 81 ? 16.923 -4.564 -24.742 1.00 94.38 81 GLY A O 1
ATOM 643 N N . ASP A 1 82 ? 17.599 -5.207 -26.774 1.00 96.25 82 ASP A N 1
ATOM 644 C CA . ASP A 1 82 ? 17.676 -3.844 -27.327 1.00 96.25 82 ASP A CA 1
ATOM 645 C C . ASP A 1 82 ? 16.315 -3.137 -27.378 1.00 96.25 82 ASP A C 1
ATOM 647 O O . ASP A 1 82 ? 16.233 -1.924 -27.206 1.00 96.25 82 ASP A O 1
ATOM 651 N N . TYR A 1 83 ? 15.226 -3.902 -27.492 1.00 96.06 83 TYR A N 1
ATOM 652 C CA . TYR A 1 83 ? 13.854 -3.386 -27.469 1.00 96.06 83 TYR A CA 1
ATOM 653 C C . TYR A 1 83 ? 13.324 -3.087 -26.048 1.00 96.06 83 TYR A C 1
ATOM 655 O O . TYR A 1 83 ? 12.164 -2.722 -25.885 1.00 96.06 83 TYR A O 1
ATOM 663 N N . ARG A 1 84 ? 14.140 -3.224 -24.991 1.00 95.62 84 ARG A N 1
ATOM 664 C CA . ARG A 1 84 ? 13.684 -3.136 -23.587 1.00 95.62 84 ARG A CA 1
ATOM 665 C C . ARG A 1 84 ? 12.894 -1.874 -23.241 1.00 95.62 84 ARG A C 1
ATOM 667 O O . ARG A 1 84 ? 11.864 -1.992 -22.594 1.00 95.62 84 ARG A O 1
ATOM 674 N N . VAL A 1 85 ? 13.321 -0.701 -23.713 1.00 96.25 85 VAL A N 1
ATOM 675 C CA . VAL A 1 85 ? 12.644 0.577 -23.418 1.00 96.25 85 VAL A CA 1
ATOM 676 C C . VAL A 1 85 ? 11.209 0.563 -23.943 1.00 96.25 85 VAL A C 1
ATOM 678 O O . VAL A 1 85 ? 10.271 0.894 -23.222 1.00 96.25 85 VAL A O 1
ATOM 681 N N . ASN A 1 86 ? 11.031 0.144 -25.197 1.00 96.62 86 ASN A N 1
ATOM 682 C CA . ASN A 1 86 ? 9.711 0.064 -25.813 1.00 96.62 86 ASN A CA 1
ATOM 683 C C . ASN A 1 86 ? 8.892 -1.090 -25.229 1.00 96.62 86 ASN A C 1
ATOM 685 O O . ASN A 1 86 ? 7.702 -0.928 -25.013 1.00 96.62 86 ASN A O 1
ATOM 689 N N . ALA A 1 87 ? 9.533 -2.197 -24.850 1.00 94.50 87 ALA A N 1
ATOM 690 C CA . ALA A 1 87 ? 8.850 -3.292 -24.173 1.00 94.50 87 ALA A CA 1
ATOM 691 C C . ALA A 1 87 ? 8.234 -2.886 -22.823 1.00 94.50 87 ALA A C 1
ATOM 693 O O . ALA A 1 87 ? 7.276 -3.525 -22.400 1.00 94.50 87 ALA A O 1
ATOM 694 N N . ILE A 1 88 ? 8.784 -1.873 -22.140 1.00 93.94 88 ILE A N 1
ATOM 695 C CA . ILE A 1 88 ? 8.168 -1.271 -20.947 1.00 93.94 88 ILE A CA 1
ATOM 696 C C . ILE A 1 88 ? 7.016 -0.339 -21.332 1.00 93.94 88 ILE A C 1
ATOM 698 O O . ILE A 1 88 ? 5.957 -0.426 -20.716 1.00 93.94 88 ILE A O 1
ATOM 702 N N . LYS A 1 89 ? 7.182 0.481 -22.376 1.00 94.38 89 LYS A N 1
ATOM 703 C CA . LYS A 1 89 ? 6.109 1.353 -22.894 1.00 94.38 89 LYS A CA 1
ATOM 704 C C . LYS A 1 89 ? 4.875 0.572 -23.327 1.00 94.38 89 LYS A C 1
ATOM 706 O O . LYS A 1 89 ? 3.753 0.990 -23.063 1.00 94.38 89 LYS A O 1
ATOM 711 N N . ASP A 1 90 ? 5.082 -0.602 -23.911 1.00 95.31 90 ASP A N 1
ATOM 712 C CA . ASP A 1 90 ? 4.015 -1.511 -24.332 1.00 95.31 90 ASP A CA 1
ATOM 713 C C . ASP A 1 90 ? 3.223 -2.094 -23.136 1.00 95.31 90 ASP A C 1
ATOM 715 O O . ASP A 1 90 ? 2.180 -2.717 -23.330 1.00 95.31 90 ASP A O 1
ATOM 719 N N . LEU A 1 91 ? 3.682 -1.88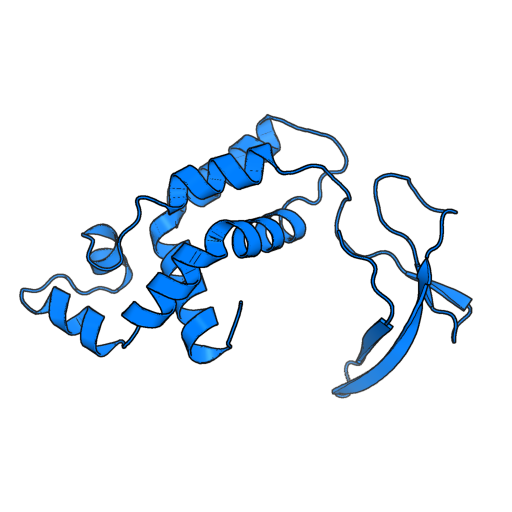9 -21.889 1.00 93.56 91 LEU A N 1
ATOM 720 C CA . LEU A 1 91 ? 2.935 -2.229 -20.668 1.00 93.56 91 LEU A CA 1
ATOM 721 C C . LEU A 1 91 ? 1.996 -1.106 -20.202 1.00 93.56 91 LEU A C 1
ATOM 723 O O . LEU A 1 91 ? 1.156 -1.360 -19.336 1.00 93.56 91 LEU A O 1
ATOM 727 N N . TYR A 1 92 ? 2.126 0.107 -20.751 1.00 94.94 92 TYR A N 1
ATOM 728 C CA . TYR A 1 92 ? 1.311 1.279 -20.413 1.00 94.94 92 TYR A CA 1
ATOM 729 C C . TYR A 1 92 ? 1.285 1.587 -18.906 1.00 94.94 92 TYR A C 1
ATOM 731 O O . TYR A 1 92 ? 0.219 1.795 -18.312 1.00 94.94 92 TYR A O 1
ATOM 739 N N . LEU A 1 93 ? 2.466 1.571 -18.279 1.00 95.50 93 LEU A N 1
ATOM 740 C CA . LEU A 1 93 ? 2.634 1.769 -16.836 1.00 95.50 93 LEU A CA 1
ATOM 741 C C . LEU A 1 93 ? 3.120 3.176 -16.471 1.00 95.50 93 LEU A C 1
ATOM 743 O O . LEU A 1 93 ? 3.084 3.514 -15.296 1.00 95.50 93 LEU A O 1
ATOM 747 N N . GLU A 1 94 ? 3.551 3.995 -17.430 1.00 96.00 94 GLU A N 1
ATOM 748 C CA . GLU A 1 94 ? 4.182 5.300 -17.196 1.00 96.00 94 GLU A CA 1
ATOM 749 C C . GLU A 1 94 ? 3.296 6.268 -16.408 1.00 96.00 94 GLU A C 1
ATOM 751 O O . GLU A 1 94 ? 3.729 6.791 -15.386 1.00 96.00 94 GLU A O 1
ATOM 756 N N . GLU A 1 95 ? 2.057 6.483 -16.856 1.00 96.06 95 GLU A N 1
ATOM 757 C CA . GLU A 1 95 ? 1.105 7.375 -16.178 1.00 96.06 95 GLU A CA 1
ATOM 758 C C . GLU A 1 95 ? 0.843 6.893 -14.749 1.00 96.06 95 GLU A C 1
ATOM 760 O O . GLU A 1 95 ? 0.992 7.638 -13.787 1.00 96.06 95 GLU A O 1
ATOM 765 N N . SER A 1 96 ? 0.576 5.595 -14.596 1.00 97.19 96 SER A N 1
ATOM 766 C CA . SER A 1 96 ? 0.340 5.005 -13.283 1.00 97.19 96 SER A CA 1
ATOM 767 C C . SER A 1 96 ? 1.581 5.017 -12.386 1.00 97.19 96 SER A C 1
ATOM 769 O O . SER A 1 96 ? 1.445 5.032 -11.164 1.00 97.19 96 SER A O 1
ATOM 771 N N . PHE A 1 97 ? 2.785 4.953 -12.956 1.00 97.62 97 PHE A N 1
ATOM 772 C CA . PHE A 1 97 ? 4.028 5.044 -12.199 1.00 97.62 97 PHE A CA 1
ATOM 773 C C . PHE A 1 97 ? 4.185 6.463 -11.664 1.00 97.62 97 PHE A C 1
ATOM 775 O O . PHE A 1 97 ? 4.440 6.629 -10.475 1.00 97.62 97 PHE A O 1
ATOM 782 N N . THR A 1 98 ? 3.959 7.476 -12.504 1.00 97.38 98 THR A N 1
ATOM 783 C CA . THR A 1 98 ? 3.938 8.886 -12.094 1.00 97.38 98 THR A CA 1
ATOM 784 C C . THR A 1 98 ? 2.927 9.121 -10.972 1.00 97.38 98 THR A C 1
ATOM 786 O O . THR A 1 98 ? 3.319 9.622 -9.920 1.00 97.38 98 THR A O 1
ATOM 789 N N . ASP A 1 99 ? 1.685 8.647 -11.118 1.00 97.31 99 ASP A N 1
ATOM 790 C CA . ASP A 1 99 ? 0.653 8.743 -10.074 1.00 97.31 99 ASP A CA 1
ATOM 791 C C . ASP A 1 99 ? 1.121 8.140 -8.740 1.00 97.31 99 ASP A C 1
ATOM 793 O O . ASP A 1 99 ? 0.948 8.733 -7.671 1.00 97.31 99 ASP A O 1
ATOM 797 N N . VAL A 1 100 ? 1.739 6.954 -8.783 1.00 97.69 100 VAL A N 1
ATOM 798 C CA . VAL A 1 100 ? 2.276 6.291 -7.586 1.00 97.69 100 VAL A CA 1
ATOM 799 C C . VAL A 1 100 ? 3.404 7.109 -6.961 1.00 97.69 100 VAL A C 1
ATOM 801 O O . VAL A 1 100 ? 3.458 7.222 -5.735 1.00 97.69 100 VAL A O 1
ATOM 804 N N . LYS A 1 101 ? 4.292 7.695 -7.772 1.00 97.38 101 LYS A N 1
ATOM 805 C CA . LYS A 1 101 ? 5.402 8.536 -7.299 1.00 97.38 101 LYS A CA 1
ATOM 806 C C . LYS A 1 101 ? 4.892 9.796 -6.602 1.00 97.38 101 LYS A C 1
ATOM 808 O O . LYS A 1 101 ? 5.373 10.115 -5.515 1.00 97.38 101 LYS A O 1
ATOM 813 N N . GLU A 1 102 ? 3.894 10.457 -7.178 1.00 97.06 102 GLU A N 1
ATOM 814 C CA . GLU A 1 102 ? 3.268 11.659 -6.616 1.00 97.06 102 GLU A CA 1
ATOM 815 C C . GLU A 1 102 ? 2.529 11.374 -5.297 1.00 97.06 102 GLU A C 1
ATOM 817 O O . GLU A 1 102 ? 2.527 12.208 -4.391 1.00 97.06 102 GLU A O 1
ATOM 822 N N . ASN A 1 103 ? 1.977 10.166 -5.137 1.00 96.94 103 ASN A N 1
ATOM 823 C CA . ASN A 1 103 ? 1.204 9.758 -3.957 1.00 96.94 103 ASN A CA 1
ATOM 824 C C . ASN A 1 103 ? 1.987 8.887 -2.953 1.00 96.94 103 ASN A C 1
ATOM 826 O O . ASN A 1 103 ? 1.390 8.307 -2.039 1.00 96.94 103 ASN A O 1
ATOM 830 N N . LEU A 1 104 ? 3.321 8.809 -3.070 1.00 96.69 104 LEU A N 1
ATOM 831 C CA . LEU A 1 104 ? 4.158 7.914 -2.257 1.00 96.69 104 LEU A CA 1
ATOM 832 C C . LEU A 1 104 ? 3.904 8.042 -0.755 1.00 96.69 104 LEU A C 1
ATOM 834 O O . LEU 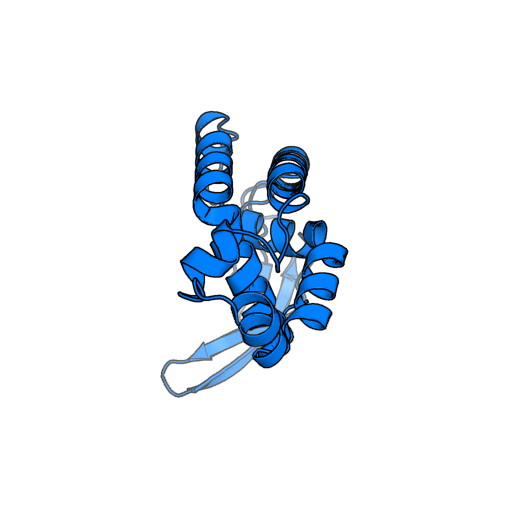A 1 104 ? 3.765 7.027 -0.081 1.00 96.69 104 LEU A O 1
ATOM 838 N N . THR A 1 105 ? 3.805 9.261 -0.220 1.00 96.56 105 THR A N 1
ATOM 839 C CA . THR A 1 105 ? 3.586 9.467 1.221 1.00 96.56 105 THR A CA 1
ATOM 840 C C . THR A 1 105 ? 2.317 8.761 1.710 1.00 96.56 105 THR A C 1
ATOM 842 O O . THR A 1 105 ? 2.350 8.080 2.736 1.00 96.56 105 THR A O 1
ATOM 845 N N . ASN A 1 106 ? 1.212 8.871 0.965 1.00 95.31 106 ASN A N 1
ATOM 846 C CA . ASN A 1 106 ? -0.060 8.237 1.312 1.00 95.31 106 ASN A CA 1
ATOM 847 C C . ASN A 1 106 ? 0.042 6.708 1.230 1.00 95.31 106 ASN A C 1
ATOM 849 O O . ASN A 1 106 ? -0.299 5.999 2.178 1.00 95.31 106 ASN A O 1
ATOM 853 N N . LEU A 1 107 ? 0.574 6.200 0.116 1.00 96.62 107 LEU A N 1
ATOM 854 C CA . LEU A 1 107 ? 0.720 4.764 -0.122 1.00 96.62 107 LEU A CA 1
ATOM 855 C C . LEU A 1 107 ? 1.640 4.106 0.914 1.00 96.62 107 LEU A C 1
ATOM 857 O O . LEU A 1 107 ? 1.288 3.078 1.489 1.00 96.62 107 LEU A O 1
ATOM 861 N N . ILE A 1 108 ? 2.786 4.721 1.214 1.00 96.94 108 ILE A N 1
ATOM 862 C CA . ILE A 1 108 ? 3.730 4.232 2.225 1.00 96.94 108 ILE A CA 1
ATOM 863 C C . ILE A 1 108 ? 3.089 4.258 3.610 1.00 96.94 108 ILE A C 1
ATOM 865 O O . ILE A 1 108 ? 3.223 3.289 4.349 1.00 96.94 108 ILE A O 1
ATOM 869 N N . THR A 1 109 ? 2.356 5.320 3.956 1.00 94.75 109 THR A N 1
ATOM 870 C CA . THR A 1 109 ? 1.640 5.396 5.239 1.00 94.75 109 THR A CA 1
ATOM 871 C C . THR A 1 109 ? 0.691 4.212 5.404 1.00 94.75 109 THR A C 1
ATOM 873 O O . THR A 1 109 ? 0.726 3.543 6.438 1.00 94.75 109 THR A O 1
ATOM 876 N N . LYS A 1 110 ? -0.101 3.896 4.371 1.00 93.19 110 LYS A N 1
ATOM 877 C CA . LYS A 1 110 ? -1.005 2.736 4.374 1.00 93.19 110 LYS A CA 1
ATOM 878 C C . LYS A 1 110 ? -0.239 1.416 4.500 1.00 93.19 110 LYS A C 1
ATOM 880 O O . LYS A 1 110 ? -0.639 0.564 5.289 1.00 93.19 110 LYS A O 1
ATOM 885 N N . LEU A 1 111 ? 0.860 1.242 3.764 1.00 94.62 111 LEU A N 1
ATOM 886 C CA . LEU A 1 111 ? 1.688 0.031 3.839 1.00 94.62 111 LEU A CA 1
ATOM 887 C C . LEU A 1 111 ? 2.300 -0.160 5.231 1.00 94.62 111 LEU A C 1
ATOM 889 O O . LEU A 1 111 ? 2.200 -1.242 5.799 1.00 94.62 111 LEU A O 1
ATOM 893 N N . VAL A 1 112 ? 2.885 0.892 5.805 1.00 93.62 112 VAL A N 1
ATOM 894 C CA . VAL A 1 112 ? 3.506 0.848 7.134 1.00 93.62 112 VAL A CA 1
ATOM 895 C C . VAL A 1 112 ? 2.466 0.558 8.213 1.00 93.62 112 VAL A C 1
ATOM 897 O O . VAL A 1 112 ? 2.713 -0.280 9.072 1.00 93.62 112 VAL A O 1
ATOM 900 N N . GLN A 1 113 ? 1.284 1.181 8.150 1.00 90.44 113 GLN A N 1
ATOM 901 C CA . GLN A 1 113 ? 0.187 0.891 9.085 1.00 90.44 113 GLN A CA 1
ATOM 902 C C . GLN A 1 113 ? -0.276 -0.572 9.027 1.00 90.44 113 GLN A C 1
ATOM 904 O O . GLN A 1 113 ? -0.692 -1.113 10.047 1.00 90.44 113 GLN A O 1
ATOM 909 N N . ASN A 1 114 ? -0.208 -1.209 7.854 1.00 89.50 114 ASN A N 1
ATOM 910 C CA . ASN A 1 114 ? -0.584 -2.613 7.690 1.00 89.50 114 ASN A CA 1
ATOM 911 C C . ASN A 1 114 ? 0.539 -3.600 8.041 1.00 89.50 114 ASN A C 1
ATOM 913 O O . ASN A 1 114 ? 0.226 -4.755 8.282 1.00 89.50 114 ASN A O 1
ATOM 917 N N . GLU A 1 115 ? 1.811 -3.190 8.050 1.00 89.75 115 GLU A N 1
ATOM 918 C CA . GLU A 1 115 ? 2.947 -4.083 8.341 1.00 89.75 115 GLU A CA 1
ATOM 919 C C . GLU A 1 115 ? 3.433 -3.960 9.800 1.00 89.75 115 GLU A C 1
ATOM 921 O O . GLU A 1 115 ? 3.876 -4.935 10.413 1.00 89.75 115 GLU A O 1
ATOM 926 N N . GLU A 1 116 ? 3.378 -2.760 10.387 1.00 85.62 116 GLU A N 1
ATOM 927 C CA . GLU A 1 116 ? 3.902 -2.495 11.728 1.00 85.62 116 GLU A CA 1
ATOM 928 C C . GLU A 1 116 ? 2.869 -2.803 12.825 1.00 85.62 116 GLU A C 1
ATOM 930 O O . GLU A 1 116 ? 2.159 -1.928 13.319 1.00 85.62 116 GLU A O 1
ATOM 935 N N . HIS A 1 117 ? 2.831 -4.062 13.266 1.00 83.94 117 HIS A N 1
ATOM 936 C CA . HIS A 1 117 ? 1.918 -4.516 14.328 1.00 83.94 117 HIS A CA 1
ATOM 937 C C . HIS A 1 117 ? 2.513 -4.505 15.745 1.00 83.94 117 HIS A C 1
ATOM 939 O O . HIS A 1 117 ? 1.834 -4.860 16.708 1.00 83.94 117 HIS A O 1
ATOM 945 N N . GLN A 1 118 ? 3.792 -4.153 15.912 1.00 81.88 118 GLN A N 1
ATOM 946 C CA . GLN A 1 118 ? 4.404 -4.145 17.245 1.00 81.88 118 GLN A CA 1
ATOM 947 C C . GLN A 1 118 ? 3.794 -3.032 18.100 1.00 81.88 118 GLN A C 1
ATOM 949 O O . GLN A 1 118 ? 3.613 -1.925 17.609 1.00 81.88 118 GLN A O 1
ATOM 954 N N . LEU A 1 119 ? 3.521 -3.286 19.383 1.00 80.19 119 LEU A N 1
ATOM 955 C CA . LEU A 1 119 ? 3.008 -2.250 20.295 1.00 80.19 119 LEU A CA 1
ATOM 956 C C . LEU A 1 119 ? 4.110 -1.279 20.740 1.00 80.19 119 LEU A C 1
ATOM 958 O O . LEU A 1 119 ? 3.871 -0.079 20.843 1.00 80.19 119 LEU A O 1
ATOM 962 N N . ASN A 1 120 ? 5.323 -1.789 20.957 1.00 78.94 120 ASN A N 1
ATOM 963 C CA . ASN A 1 120 ? 6.467 -0.995 21.406 1.00 78.94 120 ASN A CA 1
ATOM 964 C C . ASN A 1 120 ? 7.162 -0.305 20.230 1.00 78.94 120 ASN A C 1
ATOM 966 O O . ASN A 1 120 ? 7.138 -0.809 19.104 1.00 78.94 120 ASN A O 1
ATOM 970 N N . ASP A 1 121 ? 7.811 0.827 20.494 1.00 80.75 121 ASP A N 1
ATOM 971 C CA . ASP A 1 121 ? 8.737 1.425 19.535 1.00 80.75 121 ASP A CA 1
ATOM 972 C C . ASP A 1 121 ? 10.062 0.644 19.560 1.00 80.75 121 ASP A C 1
ATOM 974 O O . ASP A 1 121 ? 10.719 0.544 20.597 1.00 80.75 121 ASP A O 1
ATOM 978 N N . SER A 1 122 ? 10.418 0.029 18.433 1.00 87.88 122 SER A N 1
ATOM 979 C CA . SER A 1 122 ? 11.610 -0.805 18.296 1.00 87.88 122 SER A CA 1
ATOM 980 C C . SER A 1 122 ? 12.431 -0.334 17.097 1.00 87.88 122 SER A C 1
ATOM 982 O O . SER A 1 122 ? 12.030 -0.565 15.950 1.00 87.88 122 SER A O 1
ATOM 984 N N . PRO A 1 123 ? 13.614 0.270 17.324 1.00 90.31 123 PRO A N 1
ATOM 985 C CA . PRO A 1 123 ? 14.513 0.665 16.242 1.00 90.31 123 PRO A CA 1
ATOM 986 C C . PRO A 1 123 ? 14.891 -0.507 15.331 1.00 90.31 123 PRO A C 1
ATOM 988 O O . PRO A 1 123 ? 14.948 -0.351 14.115 1.00 90.31 123 PRO A O 1
ATOM 991 N N . ALA A 1 124 ? 15.077 -1.703 15.900 1.00 92.00 124 ALA A N 1
ATOM 992 C CA . ALA A 1 124 ? 15.377 -2.910 15.135 1.00 92.00 124 ALA A CA 1
ATOM 993 C C . ALA A 1 124 ? 14.211 -3.324 14.220 1.00 92.00 124 ALA A C 1
ATOM 995 O O . ALA A 1 124 ? 14.438 -3.731 13.082 1.00 92.00 124 ALA A O 1
ATOM 996 N N . ALA A 1 125 ? 12.963 -3.181 14.682 1.00 90.19 125 ALA A N 1
ATOM 997 C CA . ALA A 1 125 ? 11.787 -3.466 13.860 1.00 90.19 125 ALA A CA 1
ATOM 998 C C . ALA A 1 125 ? 11.647 -2.462 12.705 1.00 90.19 125 ALA A C 1
ATOM 1000 O O . ALA A 1 125 ? 11.428 -2.864 11.563 1.00 90.19 125 ALA A O 1
ATOM 1001 N N . ARG A 1 126 ? 11.849 -1.164 12.977 1.00 91.81 126 ARG A N 1
ATOM 1002 C CA . ARG A 1 126 ? 11.854 -0.121 11.937 1.00 91.81 126 ARG A CA 1
ATOM 1003 C C . ARG A 1 126 ? 12.949 -0.364 10.900 1.00 91.81 126 ARG A C 1
ATOM 1005 O O . ARG A 1 126 ? 12.681 -0.291 9.702 1.00 91.81 126 ARG A O 1
ATOM 1012 N N . GLN A 1 127 ? 14.153 -0.723 11.350 1.00 94.50 127 GLN A N 1
ATOM 1013 C CA . GLN A 1 127 ? 15.260 -1.060 10.458 1.00 94.50 127 GLN A CA 1
ATOM 1014 C C . GLN A 1 127 ? 14.932 -2.277 9.586 1.00 94.50 127 GLN A C 1
ATOM 1016 O O . GLN A 1 127 ? 15.171 -2.239 8.384 1.00 94.50 127 GLN A O 1
ATOM 1021 N N . MET A 1 128 ? 14.315 -3.321 10.146 1.00 94.25 128 MET A N 1
ATOM 1022 C CA . MET A 1 128 ? 13.888 -4.492 9.374 1.00 94.25 128 MET A CA 1
ATOM 1023 C C . MET A 1 128 ? 12.901 -4.120 8.254 1.00 94.25 128 MET A C 1
ATOM 1025 O O . MET A 1 128 ? 13.044 -4.606 7.129 1.00 94.25 128 MET A O 1
ATOM 1029 N N . ILE A 1 129 ? 11.917 -3.255 8.531 1.00 94.88 129 ILE A N 1
ATOM 1030 C CA . ILE A 1 129 ? 10.975 -2.767 7.508 1.00 94.88 129 ILE A CA 1
ATOM 1031 C C . ILE A 1 129 ? 11.738 -1.993 6.426 1.00 94.88 129 ILE A C 1
ATOM 1033 O O . ILE A 1 129 ? 11.550 -2.250 5.235 1.00 94.88 129 ILE A O 1
ATOM 1037 N N . ARG A 1 130 ? 12.646 -1.097 6.827 1.00 97.50 130 ARG A N 1
ATOM 1038 C CA . ARG A 1 130 ? 13.490 -0.323 5.909 1.00 97.50 130 ARG A CA 1
ATOM 1039 C C . ARG A 1 130 ? 14.334 -1.224 5.005 1.00 97.50 130 ARG A C 1
ATOM 1041 O O . ARG A 1 130 ? 14.339 -1.029 3.794 1.00 97.50 130 ARG A O 1
ATOM 1048 N N . ASP A 1 131 ? 14.989 -2.237 5.564 1.00 97.88 131 ASP A N 1
ATOM 1049 C CA . ASP A 1 131 ? 15.820 -3.186 4.816 1.00 97.88 131 ASP A CA 1
ATOM 1050 C C . ASP A 1 131 ? 14.982 -4.025 3.842 1.00 97.88 131 ASP A C 1
ATOM 1052 O O . ASP A 1 131 ? 15.400 -4.282 2.709 1.00 97.88 131 ASP A O 1
ATOM 1056 N N . LYS A 1 132 ? 13.764 -4.416 4.246 1.00 97.25 132 LYS A N 1
ATOM 1057 C CA . LYS A 1 132 ? 12.809 -5.117 3.377 1.00 97.25 132 LYS A CA 1
ATOM 1058 C C . LYS A 1 132 ? 12.386 -4.242 2.196 1.00 97.25 132 LYS A C 1
ATOM 1060 O O . LYS A 1 132 ? 12.330 -4.753 1.076 1.00 97.25 132 LYS A O 1
ATOM 1065 N N . VAL A 1 133 ? 12.128 -2.951 2.416 1.00 98.06 133 VAL A N 1
ATOM 1066 C CA . VAL A 1 133 ? 11.838 -1.989 1.340 1.00 98.06 133 VAL A CA 1
ATOM 1067 C C . VAL A 1 133 ? 13.057 -1.806 0.442 1.00 98.06 133 VAL A C 1
ATOM 1069 O O . VAL A 1 133 ? 12.928 -1.987 -0.763 1.00 98.06 133 VAL A O 1
ATOM 1072 N N . GLU A 1 134 ? 14.234 -1.502 0.993 1.00 98.00 134 GLU A N 1
ATOM 1073 C CA . GLU A 1 134 ? 15.464 -1.264 0.223 1.00 98.00 134 GLU A CA 1
ATOM 1074 C C . GLU A 1 134 ? 15.774 -2.441 -0.706 1.00 98.00 134 GLU A C 1
ATOM 1076 O O . GLU A 1 134 ? 15.973 -2.261 -1.910 1.00 98.00 134 GLU A O 1
ATOM 1081 N N . LYS A 1 135 ? 15.717 -3.664 -0.165 1.00 97.62 135 LYS A N 1
ATOM 1082 C CA . LYS A 1 135 ? 15.947 -4.903 -0.913 1.00 97.62 135 LYS A CA 1
ATOM 1083 C C . LYS A 1 135 ? 14.966 -5.095 -2.074 1.00 97.62 135 LYS A C 1
ATOM 1085 O O . LYS A 1 135 ? 15.334 -5.704 -3.074 1.00 97.62 135 LYS A O 1
ATOM 1090 N N . ASN A 1 136 ? 13.729 -4.613 -1.947 1.00 97.38 136 ASN A N 1
ATOM 1091 C CA . ASN A 1 136 ? 12.646 -4.882 -2.897 1.00 97.38 136 ASN A CA 1
ATOM 1092 C C . ASN A 1 136 ? 12.119 -3.623 -3.604 1.00 97.38 136 ASN A C 1
ATOM 1094 O O . ASN A 1 136 ? 11.074 -3.690 -4.243 1.00 97.38 136 ASN A O 1
ATOM 1098 N N . LYS A 1 137 ? 12.809 -2.481 -3.519 1.00 97.50 137 LYS A N 1
ATOM 1099 C CA . LYS A 1 137 ? 12.277 -1.162 -3.910 1.00 97.50 137 LYS A CA 1
ATOM 1100 C C . LYS A 1 137 ? 11.727 -1.090 -5.335 1.00 97.50 137 LYS A C 1
ATOM 1102 O O . LYS A 1 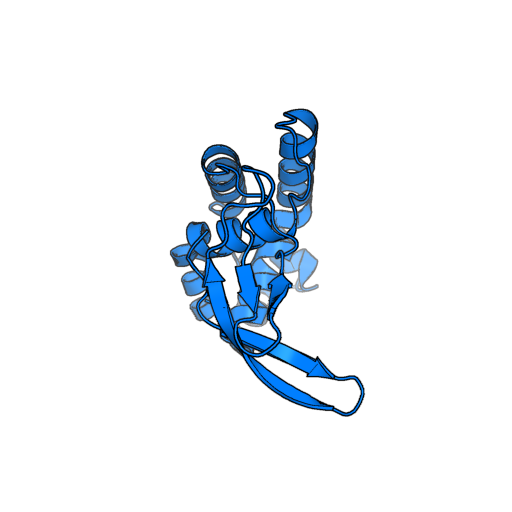137 ? 10.673 -0.498 -5.558 1.00 97.50 137 LYS A O 1
ATOM 1107 N N . ALA A 1 138 ? 12.397 -1.741 -6.287 1.00 96.50 138 ALA A N 1
ATOM 1108 C CA . ALA A 1 138 ? 11.937 -1.810 -7.671 1.00 96.50 138 ALA A CA 1
ATOM 1109 C C . ALA A 1 138 ? 10.663 -2.662 -7.804 1.00 96.50 138 ALA A C 1
ATOM 1111 O O . ALA A 1 138 ? 9.665 -2.194 -8.346 1.00 96.50 138 ALA A O 1
ATOM 1112 N N . ALA A 1 139 ? 10.660 -3.873 -7.241 1.00 96.69 139 ALA A N 1
ATOM 1113 C CA . ALA A 1 139 ? 9.491 -4.750 -7.242 1.00 96.69 139 ALA A CA 1
ATOM 1114 C C . ALA A 1 139 ? 8.289 -4.136 -6.502 1.00 96.69 139 ALA A C 1
ATOM 1116 O O . ALA A 1 139 ? 7.159 -4.259 -6.968 1.00 96.69 139 ALA A O 1
ATOM 1117 N N . LEU A 1 140 ? 8.525 -3.439 -5.386 1.00 97.25 140 LEU A N 1
ATOM 1118 C CA . LEU A 1 140 ? 7.487 -2.756 -4.618 1.00 97.25 140 LEU A CA 1
ATOM 1119 C C . LEU A 1 140 ? 6.814 -1.658 -5.449 1.00 97.25 140 LEU A C 1
ATOM 1121 O O . LEU A 1 140 ? 5.591 -1.645 -5.561 1.00 97.25 140 LEU A O 1
ATOM 1125 N N . LEU A 1 141 ? 7.598 -0.771 -6.071 1.00 97.31 141 LEU A N 1
ATOM 1126 C CA . LEU A 1 141 ? 7.049 0.283 -6.926 1.00 97.31 141 LEU A CA 1
ATOM 1127 C C . LEU A 1 141 ? 6.355 -0.268 -8.168 1.00 97.31 141 LEU A C 1
ATOM 1129 O O . LEU A 1 141 ? 5.300 0.238 -8.542 1.00 97.31 141 LEU A O 1
ATOM 1133 N N . LEU A 1 142 ? 6.901 -1.318 -8.781 1.00 96.06 142 LEU A N 1
ATOM 1134 C CA . LEU A 1 142 ? 6.261 -1.987 -9.909 1.00 96.06 142 LEU A CA 1
ATOM 1135 C C . LEU A 1 142 ? 4.913 -2.605 -9.503 1.00 96.06 142 LEU A C 1
ATOM 1137 O O . LEU A 1 142 ? 3.927 -2.450 -10.221 1.00 96.06 142 LEU A O 1
ATOM 1141 N N . GLY A 1 143 ? 4.847 -3.245 -8.332 1.00 95.75 143 GLY A N 1
ATOM 1142 C CA . GLY A 1 143 ? 3.612 -3.792 -7.772 1.00 95.75 143 GLY A CA 1
ATOM 1143 C C . GLY A 1 143 ? 2.570 -2.712 -7.477 1.00 95.75 143 GLY A C 1
ATOM 1144 O O . GLY A 1 143 ? 1.421 -2.851 -7.887 1.00 95.75 143 GLY A O 1
ATOM 1145 N N . LEU A 1 144 ? 2.970 -1.607 -6.838 1.00 97.25 144 LEU A N 1
ATOM 1146 C CA . LEU A 1 144 ? 2.088 -0.456 -6.602 1.00 97.25 144 LEU A CA 1
ATOM 1147 C C . LEU A 1 144 ? 1.591 0.155 -7.914 1.00 97.25 144 LEU A C 1
ATOM 1149 O O . LEU A 1 144 ? 0.408 0.448 -8.044 1.00 97.25 144 LEU A O 1
ATOM 1153 N N . THR A 1 145 ? 2.473 0.286 -8.903 1.00 96.88 145 THR A N 1
ATOM 1154 C CA . THR A 1 145 ? 2.134 0.800 -10.235 1.00 96.88 145 THR A CA 1
ATOM 1155 C C . THR A 1 145 ? 1.110 -0.094 -10.920 1.00 96.88 145 THR A C 1
ATOM 1157 O O . THR A 1 145 ? 0.108 0.393 -11.430 1.00 96.88 145 THR A O 1
ATOM 1160 N N . TYR A 1 146 ? 1.306 -1.410 -10.885 1.00 95.62 146 TYR A N 1
ATOM 1161 C CA . TYR A 1 146 ? 0.342 -2.362 -11.429 1.00 95.62 146 TYR A CA 1
ATOM 1162 C C . TYR A 1 146 ? -1.016 -2.276 -10.712 1.00 95.62 146 TYR A C 1
ATOM 1164 O O . TYR A 1 146 ? -2.063 -2.208 -11.358 1.00 95.62 146 TYR A O 1
ATOM 1172 N N . LEU A 1 147 ? -1.014 -2.236 -9.377 1.00 96.75 147 LEU A N 1
ATOM 1173 C CA . LEU A 1 147 ? -2.240 -2.139 -8.587 1.00 96.75 147 LEU A CA 1
ATOM 1174 C C . LEU A 1 147 ? -2.987 -0.822 -8.835 1.00 96.75 147 LEU A C 1
ATOM 1176 O O . LEU A 1 147 ? -4.205 -0.844 -9.003 1.00 96.75 147 LEU A O 1
ATOM 1180 N N . ASN A 1 148 ? -2.289 0.310 -8.927 1.00 96.19 148 ASN A N 1
ATOM 1181 C CA . ASN A 1 148 ? -2.917 1.581 -9.285 1.00 96.19 148 ASN A CA 1
ATOM 1182 C C . ASN A 1 148 ? -3.518 1.520 -10.700 1.00 96.19 148 ASN A C 1
ATOM 1184 O O . ASN A 1 148 ? -4.691 1.843 -10.882 1.00 96.19 148 ASN A O 1
ATOM 1188 N N . ARG A 1 149 ? -2.775 0.993 -11.682 1.00 95.12 149 ARG A N 1
ATOM 1189 C CA . ARG A 1 149 ? -3.213 0.938 -13.084 1.00 95.12 149 ARG A CA 1
ATOM 1190 C C . ARG A 1 149 ? -4.485 0.122 -13.308 1.00 95.12 149 ARG A C 1
ATOM 1192 O O . ARG A 1 149 ? -5.311 0.518 -14.135 1.00 95.12 149 ARG A O 1
ATOM 1199 N N . TYR A 1 150 ? -4.603 -1.027 -12.643 1.00 95.44 150 TYR A N 1
ATOM 1200 C CA . TYR A 1 150 ? -5.661 -2.010 -12.910 1.00 95.44 150 TYR A CA 1
ATOM 1201 C C . TYR A 1 150 ? -6.746 -2.068 -11.830 1.00 95.44 150 TYR A C 1
ATOM 1203 O O . TYR A 1 150 ? -7.845 -2.540 -12.110 1.00 95.44 150 TYR A O 1
ATOM 1211 N N . TYR A 1 151 ? -6.462 -1.574 -10.623 1.00 95.06 151 TYR A N 1
ATOM 1212 C CA . TYR A 1 151 ? -7.382 -1.621 -9.482 1.00 95.06 151 TYR A CA 1
ATOM 1213 C C . TYR A 1 151 ? -7.638 -0.245 -8.850 1.00 95.06 151 TYR A C 1
ATOM 1215 O O . TYR A 1 151 ? -8.438 -0.152 -7.922 1.00 95.06 151 TYR A O 1
ATOM 1223 N N . GLY A 1 152 ? -6.998 0.826 -9.337 1.00 90.44 152 GLY A N 1
ATOM 1224 C CA . GLY A 1 152 ? -7.253 2.196 -8.879 1.00 90.44 152 GLY A CA 1
ATOM 1225 C C . GLY A 1 152 ? -6.806 2.469 -7.443 1.00 90.44 152 GLY A C 1
ATOM 1226 O O . GLY A 1 152 ? -7.437 3.266 -6.748 1.00 90.44 152 GLY A O 1
ATOM 1227 N N . VAL A 1 153 ? -5.757 1.788 -6.974 1.00 84.69 153 VAL A N 1
ATOM 1228 C CA . VAL A 1 153 ? -5.187 2.004 -5.636 1.00 84.69 153 VAL A CA 1
ATOM 1229 C C . VAL A 1 153 ? -4.504 3.375 -5.570 1.00 84.69 153 VAL A C 1
ATOM 1231 O O . VAL A 1 153 ? -3.379 3.524 -6.039 1.00 84.69 153 VAL A O 1
ATOM 1234 N N . LYS A 1 154 ? -5.183 4.352 -4.958 1.00 72.25 154 LYS A N 1
ATOM 1235 C CA . LYS A 1 154 ? -4.696 5.719 -4.701 1.00 72.25 154 LYS A CA 1
ATOM 1236 C C . LYS A 1 154 ? -4.485 5.983 -3.206 1.00 72.25 154 LYS A C 1
ATOM 1238 O O . LYS A 1 154 ? -5.248 5.437 -2.369 1.00 72.25 154 LYS A O 1
#

Secondary structure (DSSP, 8-state):
-PPP-EEEEE-TTS-EEEEEEEEE-SS-TTB-EEEETTTTEEE--S-B----HHHHHHHHHHHTT--TTSHHHHHHTT--STTHHHHHHTTT-HHHHHHHHHTHHHHHHHHHHHH---SS--HHHHHHHHHHHHHHHHHHHHHHHHHHHHH---

InterPro domains:
  IPR011505 Peptidase M26, C-terminal domain [PF07580] (30-154)

Radius of gyration: 19.53 Å; chains: 1; bounding box: 45×29×55 Å

=== Feature glossary ===
The record interleaves many kinds of information about one protein. Here is each kind framed as the question it answers.

Q: Are the domains correctly placed relative to each other?
A: Predicted aligned error is AlphaFold's pairwise confidence. Unlike pLDDT (per-residue), PAE is per-residue-pair and captures whether two parts of the structure are correctly placed relative to each other. Units are ångströms of expected positional error.

Q: Which residues are in helices, strands, or loops?
A: Eight-state secondary structure (DSSP): H is the canonical α-helix, G the tighter 3₁₀-helix, I the wider π-helix; E/B are β-structure, T and S are turns and bends, and '-' is everything else. DSSP derives these from the pattern of main-chain N–H···O=C hydrogen bonds, not from the sequence.

Q: What if only a Cα trace is available?
A: P-SEA three-state annotation labels each residue as helix, strand, or coil based purely on the geometry of the Cα trace. It serves as a fallback when the full backbone (and thus DSSP) is unavailable.

Q: What are the backbone torsion angles?
A: φ (phi) and ψ (psi) are the two rotatable backbone dihedrals per residue: φ is the C(i-1)–N–Cα–C torsion, ψ is the N–Cα–C–N(i+1) torsion, both in degrees on (−180°, 180°]. α-helical residues cluster near (−60°, −45°); β-strand residues near (−120°, +130°). A Ramachandran plot is simply a scatter of (φ, ψ) for every residue.

Q: What known structures does this most resemble?
A: Structural nearest neighbors (via Foldseek easy-search vs the PDB). Reported per hit: target PDB id, E-value, and alignment TM-score. A TM-score above ~0.5 is the conventional threshold for 'same fold'.

Q: What family and function is it annotated with?
A: Database cross-references. InterPro integrates a dozen domain/family signature databases into unified entries with residue-range hits. GO terms attach function/process/location labels with evidence codes. CATH codes position the fold in a four-level structural taxonomy. Organism is the NCBI-taxonomy species name.

Q: Which residues are buried vs exposed?
A: Solvent accessibility: the surface area of each residue that a 1.4 Å water probe can touch, in Å². When only backbone atoms are present the absolute values are lower than full-atom SASA (side chains contribute most of the area) and are flagged as backbone-only.

Q: What do the diagnostic plots show?
A: Three diagnostic plots accompany the record. The Cα contact map visualizes the tertiary structure as a 2D adjacency matrix (8 Å cutoff, sequence-local contacts suppressed). The Ramachandran plot shows the distribution of backbone (φ, ψ) torsions, with points in the α and β basins reflecting secondary structure content. The PAE plot shows AlphaFold's inter-residue confidence as a color matrix.

Q: What is the amino-acid chain?
A: The amino-acid sequence is the protein's primary structure: the linear order of residues from the N-terminus to the C-terminus, written in one-letter code. Everything else here — the 3D coordinates, the secondary structure, the domain annotations — is ultimately a consequence of this string.

Q: What do the rendered images show?
A: The six renders are orthographic views along the three Cartesian axes in both directions. Representation (cartoon, sticks, or surface) and color scheme (sequence-rainbow or by-chain) vary across proteins so the training set covers all the common visualization conventions.

Q: Where is each backbone atom in 3D?
A: The mmCIF table is the protein's shape written out atom by atom. For each backbone N, Cα, C, and carbonyl O, it records an (x, y, z) coordinate triple in Å plus the residue type, chain letter, and residue number.

Q: How mobile is each atom in the crystal?
A: For experimental (PDB) structures, the B-factor (temperature factor) quantifies the positional spread of each atom in the crystal — a combination of thermal vibration and static disorder — in units of Å². High B-factors mark flexible loops or poorly resolved regions; low B-factors mark the rigid, well-ordered core.

Q: How big and how compact is the whole molecule?
A: Three whole-structure scalars: the radius of gyration (RMS distance of Cα from centroid, in Å), the count of Cα–Cα contacts (pairs closer than 8 Å and separated by more than four residues in sequence — i.e. tertiary, not local, contacts), and the bounding-box dimensions. Together they distinguish compact globular folds from extended fibres or disordered chains.

Q: What does the local fold look like, residue by residue?
A: A 3Di character summarizes, for each residue, the relative orientation of the Cα frame of its nearest spatial neighbor. Because it encodes fold topology rather than chemistry, 3Di alignments detect remote structural similarity that sequence alignment misses.

Q: How confident is the AlphaFold model at each residue?
A: For AlphaFold models, the B-factor field carries pLDDT — the model's own estimate of local accuracy on a 0–100 scale. Regions with pLDDT<50 should be treated as essentially unmodeled; they often correspond to intrinsically disordered segments.